Protein AF-A0A177ZQ05-F1 (afdb_monomer_lite)

Organism: NCBI:txid217031

Radius of gyration: 13.78 Å; chains: 1; bounding box: 28×33×41 Å

pLDDT: mean 74.44, std 12.57, range [30.05, 88.06]

Secondary structure (DSSP, 8-state):
-------TTHHHHHHHHHHHHTTSEEEEEEEEEETTEEEEEEEEEEEEEEEEEEEEETTTEEEEEEEESS-EEEEETTSEEEEEETTEEEEEESS-SS-EEEEEE-

Foldseek 3Di:
DDDPPPDPCQVVLLVVVQVVLVPDFKWKWKWKWDPVDDIDGPDIDGFRWPGWDWDQDPPFGIKIWTDGPVDIDIDTCNQFDWDADPSWIKTHGPVDRGIIMIIHID

Sequence (106 aa):
MGKTIEFNNFQTTFNRLTRQAKNKLLKINIEFYHHDSASEPFIHVEADIERIFMEIAEPHGKVITILTQETTFSFTERNHHTNLSNDDVVFSSKNDDETFCIISFI

Structure (mmCIF, N/CA/C/O backbone):
data_AF-A0A177ZQ05-F1
#
_entry.id   AF-A0A177ZQ05-F1
#
loop_
_atom_site.group_PDB
_atom_site.id
_atom_site.type_symbol
_atom_site.label_atom_id
_atom_site.label_alt_id
_atom_site.label_comp_id
_atom_site.label_asym_id
_atom_site.label_entity_id
_atom_site.label_seq_id
_atom_site.pdbx_PDB_ins_code
_atom_site.Cartn_x
_atom_site.Cartn_y
_atom_site.Cartn_z
_atom_site.occupancy
_atom_site.B_iso_or_equiv
_atom_site.auth_seq_id
_atom_site.auth_comp_id
_atom_site.auth_asym_id
_atom_site.auth_atom_id
_atom_site.pdbx_PDB_model_num
ATOM 1 N N . MET A 1 1 ? 8.395 4.435 -25.117 1.00 32.53 1 MET A N 1
ATOM 2 C CA . MET A 1 1 ? 7.715 5.284 -24.115 1.00 32.53 1 MET A CA 1
ATOM 3 C C . MET A 1 1 ? 6.325 4.712 -23.897 1.00 32.53 1 MET A C 1
ATOM 5 O O . MET A 1 1 ? 5.419 5.023 -24.664 1.00 32.53 1 MET A O 1
ATOM 9 N N . GLY A 1 2 ? 6.191 3.789 -22.942 1.00 32.06 2 GLY A N 1
ATOM 10 C CA . GLY A 1 2 ? 4.891 3.241 -22.554 1.00 32.06 2 GLY A CA 1
ATOM 11 C C . GLY A 1 2 ? 4.046 4.346 -21.928 1.00 32.06 2 GLY A C 1
ATOM 12 O O . GLY A 1 2 ? 4.536 5.106 -21.097 1.00 32.06 2 GLY A O 1
ATOM 13 N N . LYS A 1 3 ? 2.802 4.500 -22.389 1.00 30.05 3 LYS A N 1
ATOM 14 C CA . LYS A 1 3 ? 1.854 5.454 -21.810 1.00 30.05 3 LYS A CA 1
ATOM 15 C C . LYS A 1 3 ? 1.527 4.993 -20.392 1.00 30.05 3 LYS A C 1
ATOM 17 O O . LYS A 1 3 ? 0.850 3.982 -20.236 1.00 30.05 3 LYS A O 1
ATOM 22 N N . THR A 1 4 ? 1.965 5.734 -19.379 1.00 35.91 4 THR A N 1
ATOM 23 C CA . THR A 1 4 ? 1.431 5.586 -18.023 1.00 35.91 4 THR A CA 1
ATOM 24 C C . THR A 1 4 ? -0.065 5.882 -18.097 1.00 35.91 4 THR A C 1
ATOM 26 O O . THR A 1 4 ? -0.468 7.000 -18.420 1.00 35.91 4 THR A O 1
ATOM 29 N N . ILE A 1 5 ? -0.900 4.862 -17.901 1.00 39.81 5 ILE A N 1
ATOM 30 C CA . ILE A 1 5 ? -2.350 5.038 -17.858 1.00 39.81 5 ILE A CA 1
ATOM 31 C C . ILE A 1 5 ? -2.661 5.670 -16.500 1.00 39.81 5 ILE A C 1
ATOM 33 O O . ILE A 1 5 ? -2.729 4.979 -15.485 1.00 39.81 5 ILE A O 1
ATOM 37 N N . GLU A 1 6 ? -2.802 6.994 -16.467 1.00 42.62 6 GLU A N 1
ATOM 38 C CA . GLU A 1 6 ? -3.404 7.677 -15.324 1.00 42.62 6 GLU A CA 1
ATOM 39 C C . GLU A 1 6 ? -4.878 7.271 -15.248 1.00 42.62 6 GLU A C 1
ATOM 41 O O . GLU A 1 6 ? -5.721 7.733 -16.021 1.00 42.62 6 GLU A O 1
ATOM 46 N N . PHE A 1 7 ? -5.209 6.367 -14.327 1.00 46.53 7 PHE A N 1
ATOM 47 C CA . PHE A 1 7 ? -6.602 6.059 -14.03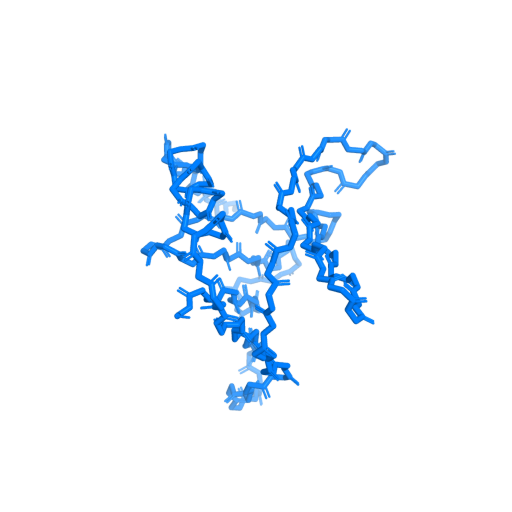9 1.00 46.53 7 PHE A CA 1
ATOM 48 C C . PHE A 1 7 ? -7.160 7.162 -13.137 1.00 46.53 7 PHE A C 1
ATOM 50 O O . PHE A 1 7 ? -6.797 7.282 -11.966 1.00 46.53 7 PHE A O 1
ATOM 57 N N . ASN A 1 8 ? -8.092 7.947 -13.684 1.00 50.78 8 ASN A N 1
ATOM 58 C CA . ASN A 1 8 ? -8.805 9.071 -13.053 1.00 50.78 8 ASN A CA 1
ATOM 59 C C . ASN A 1 8 ? -9.579 8.740 -11.752 1.00 50.78 8 ASN A C 1
ATOM 61 O O . ASN A 1 8 ? -10.326 9.573 -11.244 1.00 50.78 8 ASN A O 1
ATOM 65 N N . ASN A 1 9 ? -9.408 7.544 -11.184 1.00 57.97 9 ASN A N 1
ATOM 66 C CA . ASN A 1 9 ? -10.176 7.039 -10.050 1.00 57.97 9 ASN A CA 1
ATOM 67 C C . ASN A 1 9 ? -9.353 6.884 -8.763 1.00 57.97 9 ASN A C 1
ATOM 69 O O . ASN A 1 9 ? -9.918 6.478 -7.747 1.00 57.97 9 ASN A O 1
ATOM 73 N N . PHE A 1 10 ? -8.060 7.238 -8.769 1.00 64.88 10 PHE A N 1
ATOM 74 C CA . PHE A 1 10 ? -7.182 7.070 -7.606 1.00 64.88 10 PHE A CA 1
ATOM 75 C C . PHE A 1 10 ? -7.777 7.697 -6.331 1.00 64.88 10 PHE A C 1
ATOM 77 O O . PHE A 1 10 ? -7.953 7.029 -5.315 1.00 64.88 10 PHE A O 1
ATOM 84 N N . GLN A 1 11 ? -8.185 8.968 -6.392 1.00 67.31 11 GLN A N 1
ATOM 85 C CA . GLN A 1 11 ? -8.742 9.663 -5.228 1.00 67.31 11 GLN A CA 1
ATOM 86 C C . GLN A 1 11 ? -10.030 9.003 -4.707 1.00 67.31 11 GLN A C 1
ATOM 88 O O . GLN A 1 11 ? -10.250 8.924 -3.499 1.00 67.31 11 GLN A O 1
ATOM 93 N N . THR A 1 12 ? -10.886 8.521 -5.609 1.00 68.50 12 THR A N 1
ATOM 94 C CA . THR A 1 12 ? -12.155 7.866 -5.265 1.00 68.50 12 THR A CA 1
ATOM 95 C C . THR A 1 12 ? -11.916 6.554 -4.525 1.00 68.50 12 THR A C 1
ATOM 97 O O . THR A 1 12 ? -12.528 6.319 -3.481 1.00 68.50 12 THR A O 1
ATOM 100 N N . THR A 1 13 ? -11.000 5.728 -5.026 1.00 65.94 13 THR A N 1
ATOM 101 C CA . THR A 1 13 ? -10.652 4.443 -4.412 1.00 65.94 13 THR A CA 1
ATOM 102 C C . THR A 1 13 ? -9.915 4.646 -3.089 1.00 65.94 13 THR A C 1
ATOM 104 O O . THR A 1 13 ? -10.281 4.032 -2.090 1.00 65.94 13 THR A O 1
ATOM 107 N N . PHE A 1 14 ? -8.981 5.599 -3.018 1.00 74.75 14 PHE A N 1
ATOM 108 C CA . PHE A 1 14 ? -8.314 5.964 -1.766 1.00 74.75 14 PHE A CA 1
ATOM 109 C C . PHE A 1 14 ? -9.322 6.392 -0.687 1.00 74.75 14 PHE A C 1
ATOM 111 O O . PHE A 1 14 ? -9.296 5.894 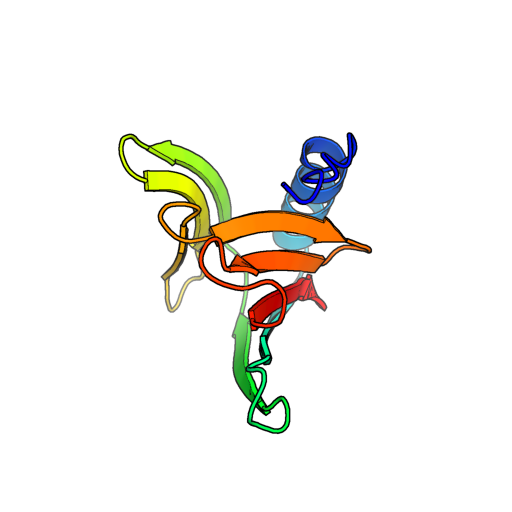0.437 1.00 74.75 14 PHE A O 1
ATOM 118 N N . ASN A 1 15 ? -10.290 7.241 -1.047 1.00 76.12 15 ASN A N 1
ATOM 119 C CA . ASN A 1 15 ? -11.352 7.660 -0.132 1.00 76.12 15 ASN A CA 1
ATOM 120 C C . ASN A 1 15 ? -12.216 6.481 0.352 1.00 76.12 15 ASN A C 1
ATOM 122 O O . ASN A 1 15 ? -12.699 6.504 1.487 1.00 76.12 15 ASN A O 1
ATOM 126 N N . ARG A 1 16 ? -12.448 5.466 -0.491 1.00 74.69 16 ARG A N 1
ATOM 127 C CA . ARG A 1 16 ? -13.181 4.248 -0.117 1.00 74.69 16 ARG A CA 1
ATOM 128 C C . ARG A 1 16 ? -12.389 3.416 0.893 1.00 74.69 16 ARG A C 1
ATOM 130 O O . ARG A 1 16 ? -12.956 3.072 1.930 1.00 74.69 16 ARG A O 1
ATOM 137 N N . LEU A 1 17 ? -11.093 3.216 0.660 1.00 73.94 17 LEU A N 1
ATOM 138 C CA . LEU A 1 17 ? -10.187 2.535 1.593 1.00 73.94 17 LEU A CA 1
ATOM 139 C C . LEU A 1 17 ? -10.166 3.222 2.965 1.00 73.94 17 LEU A C 1
ATOM 141 O O . LEU A 1 17 ? -10.383 2.583 3.994 1.00 73.94 17 LEU A O 1
ATOM 145 N N . THR A 1 18 ? -10.032 4.553 3.000 1.00 76.94 18 THR A N 1
ATOM 146 C CA . THR A 1 18 ? -10.063 5.311 4.264 1.00 76.94 18 THR A CA 1
ATOM 147 C C . THR A 1 18 ? -11.396 5.160 5.010 1.00 76.94 18 THR A C 1
ATOM 149 O O . THR A 1 18 ? -11.432 5.233 6.238 1.00 76.94 18 THR A O 1
ATOM 152 N N . ARG A 1 19 ? -12.519 4.970 4.303 1.00 77.44 19 ARG A N 1
ATOM 153 C CA . ARG A 1 19 ? -13.833 4.738 4.931 1.00 77.44 19 ARG A CA 1
ATOM 154 C C . ARG A 1 19 ? -13.971 3.325 5.497 1.00 77.44 19 ARG A C 1
ATOM 156 O O . ARG A 1 19 ? -14.605 3.174 6.539 1.00 77.44 19 ARG A O 1
ATOM 163 N N . GLN A 1 20 ? -13.412 2.319 4.827 1.00 73.06 20 GLN A N 1
ATOM 164 C CA . GLN A 1 20 ? -13.428 0.931 5.299 1.00 73.06 20 GLN A CA 1
ATOM 165 C C . GLN A 1 20 ? -12.571 0.764 6.558 1.00 73.06 20 GLN A C 1
ATOM 167 O O . GLN A 1 20 ? -13.059 0.209 7.541 1.00 73.06 20 GLN A O 1
ATOM 172 N N . ALA A 1 21 ? -11.373 1.356 6.568 1.00 71.00 21 ALA A N 1
ATOM 173 C CA . ALA A 1 21 ? -10.446 1.323 7.701 1.00 71.00 21 ALA A CA 1
ATOM 174 C C . ALA A 1 21 ? -11.059 1.820 9.019 1.00 71.00 21 ALA A C 1
ATOM 176 O O . ALA A 1 21 ? -10.771 1.291 10.081 1.00 71.00 21 ALA A O 1
ATOM 177 N N . LYS A 1 22 ? -11.965 2.802 8.964 1.00 68.31 22 LYS A N 1
ATOM 178 C CA . LYS A 1 22 ? -12.569 3.392 10.170 1.00 68.31 22 LYS A CA 1
ATOM 179 C C . LYS A 1 22 ? -13.513 2.470 10.942 1.00 68.31 22 LYS A C 1
ATOM 181 O O . LYS A 1 22 ? -13.916 2.841 12.039 1.00 68.31 22 LYS A O 1
ATOM 186 N N . ASN A 1 23 ? -13.944 1.350 10.362 1.00 63.25 23 ASN A N 1
ATOM 187 C CA . ASN A 1 23 ? -15.086 0.600 10.889 1.00 63.25 23 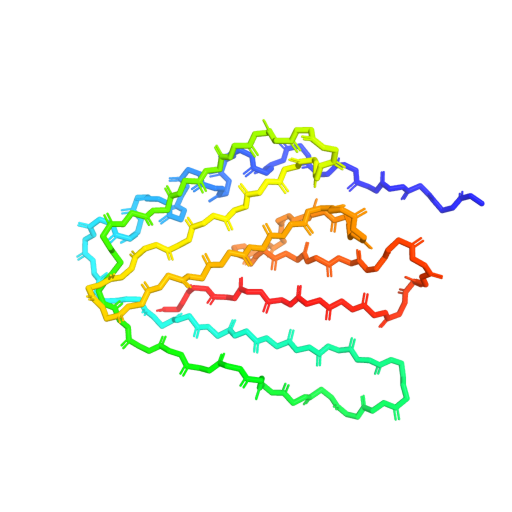ASN A CA 1
ATOM 188 C C . ASN A 1 23 ? -14.819 -0.891 11.124 1.00 63.25 23 ASN A C 1
ATOM 190 O O . ASN A 1 23 ? -15.732 -1.563 11.607 1.00 63.25 23 ASN A O 1
ATOM 194 N N . LYS A 1 24 ? -13.649 -1.428 10.745 1.00 66.50 24 LYS A N 1
ATOM 195 C CA . LYS A 1 24 ? -13.354 -2.868 10.806 1.00 66.50 24 LYS A CA 1
ATOM 196 C C . LYS A 1 24 ? -11.852 -3.154 10.889 1.00 66.50 24 LYS A C 1
ATOM 198 O O . LYS A 1 24 ? -11.058 -2.398 10.336 1.00 66.50 24 LYS A O 1
ATOM 203 N N . LEU A 1 25 ? -11.530 -4.305 11.476 1.00 67.69 25 LEU A N 1
ATOM 204 C CA . LEU A 1 25 ? -10.285 -5.034 11.244 1.00 67.69 25 LEU A CA 1
ATOM 205 C C . LEU A 1 25 ? -10.115 -5.237 9.730 1.00 67.69 25 LEU A C 1
ATOM 207 O O . LEU A 1 25 ? -11.046 -5.723 9.079 1.00 67.69 25 LEU A O 1
ATOM 211 N N . LEU A 1 26 ? -8.970 -4.842 9.176 1.00 72.19 26 LEU A N 1
ATOM 212 C CA . LEU A 1 26 ? -8.652 -5.047 7.763 1.00 72.19 26 LEU A CA 1
ATOM 213 C C . LEU A 1 26 ? -7.476 -6.005 7.639 1.00 72.19 26 LEU A C 1
ATOM 215 O O . LEU A 1 26 ? -6.480 -5.899 8.359 1.00 72.19 26 LEU A O 1
ATOM 219 N N . LYS A 1 27 ? -7.580 -6.918 6.679 1.00 75.75 27 LYS A N 1
ATOM 220 C CA . LYS A 1 27 ? -6.456 -7.741 6.252 1.00 75.75 27 LYS A CA 1
ATOM 221 C C . LYS A 1 27 ? -5.733 -7.010 5.139 1.00 75.75 27 LYS A C 1
ATOM 223 O O . LYS A 1 27 ? -6.290 -6.784 4.070 1.00 75.75 27 LYS A O 1
ATOM 228 N N . ILE A 1 28 ? -4.492 -6.635 5.401 1.00 77.25 28 ILE A N 1
ATOM 229 C CA . ILE A 1 28 ? -3.583 -6.089 4.406 1.00 77.25 28 ILE A CA 1
ATOM 230 C C . ILE A 1 28 ? -2.790 -7.255 3.832 1.00 77.25 28 ILE A C 1
ATOM 232 O O . ILE A 1 28 ? -2.043 -7.924 4.550 1.00 77.25 28 ILE A O 1
ATOM 236 N N . ASN A 1 29 ? -2.937 -7.488 2.535 1.00 80.31 29 ASN A N 1
ATOM 237 C CA . ASN A 1 29 ? -2.112 -8.437 1.806 1.00 80.31 29 ASN A CA 1
ATOM 238 C C . ASN A 1 29 ? -1.201 -7.673 0.848 1.00 80.31 29 ASN A C 1
ATOM 240 O O . ASN A 1 29 ? -1.693 -6.890 0.038 1.00 80.31 29 ASN A O 1
ATOM 244 N N . ILE A 1 30 ? 0.110 -7.875 0.963 1.00 77.56 30 ILE A N 1
ATOM 245 C CA . ILE A 1 30 ? 1.117 -7.228 0.122 1.00 77.56 30 ILE A CA 1
ATOM 246 C C . ILE A 1 30 ? 1.853 -8.307 -0.661 1.00 77.56 30 ILE A C 1
ATOM 248 O O . ILE A 1 30 ? 2.572 -9.138 -0.096 1.00 77.56 30 ILE A O 1
ATOM 252 N N . GLU A 1 31 ? 1.702 -8.256 -1.974 1.00 80.69 31 GLU A N 1
ATOM 253 C CA . GLU A 1 31 ? 2.274 -9.218 -2.906 1.00 80.69 31 GLU A CA 1
ATOM 254 C C . GLU A 1 31 ? 3.296 -8.530 -3.803 1.00 80.69 31 GLU A C 1
ATOM 256 O O . GLU A 1 31 ? 3.038 -7.443 -4.325 1.00 80.69 31 GLU A O 1
ATOM 261 N N . PHE A 1 32 ? 4.455 -9.165 -3.985 1.00 74.31 32 PHE A N 1
ATOM 262 C CA . PHE A 1 32 ? 5.473 -8.713 -4.927 1.00 74.31 32 PHE A CA 1
ATOM 263 C C . PHE A 1 32 ? 5.543 -9.678 -6.099 1.00 74.31 32 PHE A C 1
ATOM 265 O O . PHE A 1 32 ? 5.661 -10.893 -5.937 1.00 74.31 32 PHE A O 1
ATOM 272 N N . TYR A 1 33 ? 5.492 -9.100 -7.287 1.00 76.00 33 TYR A N 1
ATOM 273 C CA . TYR A 1 33 ? 5.636 -9.792 -8.548 1.00 76.00 33 TYR A CA 1
ATOM 274 C C . TYR A 1 33 ? 6.959 -9.339 -9.151 1.00 76.00 33 TYR A C 1
ATOM 276 O O . TYR A 1 33 ? 7.188 -8.142 -9.331 1.00 76.00 33 TYR A O 1
ATOM 284 N N . HIS A 1 34 ? 7.833 -10.302 -9.422 1.00 74.44 34 HIS A N 1
ATOM 285 C CA . HIS A 1 34 ? 9.104 -10.096 -10.103 1.00 74.44 34 HIS A CA 1
ATOM 286 C C . HIS A 1 34 ? 9.095 -10.921 -11.384 1.00 74.44 34 HIS A C 1
ATOM 288 O O . HIS A 1 34 ? 8.619 -12.053 -11.366 1.00 74.44 34 HIS A O 1
ATOM 294 N N . HIS A 1 35 ? 9.660 -10.381 -12.465 1.00 67.44 35 HIS A N 1
ATOM 295 C CA . HIS A 1 35 ? 9.708 -11.041 -13.775 1.00 67.44 35 HIS A CA 1
ATOM 296 C C . HIS A 1 35 ? 10.175 -12.509 -13.697 1.00 67.44 35 HIS A C 1
ATOM 298 O O . HIS A 1 35 ? 9.573 -13.391 -14.312 1.00 67.44 35 HIS A O 1
ATOM 304 N N . ASP A 1 36 ? 11.227 -12.774 -12.918 1.00 71.31 36 ASP A N 1
ATOM 305 C CA . ASP A 1 36 ? 11.921 -14.066 -12.911 1.00 71.31 36 ASP A CA 1
ATOM 306 C C . ASP A 1 36 ? 11.448 -15.035 -11.812 1.00 71.31 36 ASP A C 1
ATOM 308 O O . ASP A 1 36 ? 12.040 -16.101 -11.633 1.00 71.31 36 ASP A O 1
ATOM 312 N N . SER A 1 37 ? 10.408 -14.687 -11.045 1.00 64.75 37 SER A N 1
ATOM 313 C CA . SER A 1 37 ? 9.958 -15.488 -9.902 1.00 64.75 37 SER A CA 1
ATOM 314 C C . SER A 1 37 ? 8.445 -15.635 -9.861 1.00 64.75 37 SER A C 1
ATOM 316 O O . SER A 1 37 ? 7.700 -14.720 -10.205 1.00 64.75 37 SER A O 1
ATOM 318 N N . ALA A 1 38 ? 7.982 -16.782 -9.359 1.00 63.22 38 ALA A N 1
ATOM 319 C CA . ALA A 1 38 ? 6.600 -16.900 -8.923 1.00 63.22 38 ALA A CA 1
ATOM 320 C C . ALA A 1 38 ? 6.308 -15.818 -7.871 1.00 63.22 38 ALA A C 1
ATOM 322 O O . ALA A 1 38 ? 7.162 -15.493 -7.042 1.00 63.22 38 ALA A O 1
ATOM 323 N N . SER A 1 39 ? 5.106 -15.256 -7.940 1.00 60.72 39 SER A N 1
ATOM 324 C CA . SER A 1 39 ? 4.607 -14.289 -6.974 1.00 60.72 39 SER A CA 1
ATOM 325 C C . SER A 1 39 ? 4.414 -14.954 -5.622 1.00 60.72 39 SER A C 1
ATOM 327 O O . SER A 1 39 ? 3.655 -15.920 -5.511 1.00 60.72 39 SER A O 1
ATOM 329 N N . GLU A 1 40 ? 5.067 -14.421 -4.598 1.00 56.78 40 GLU A N 1
ATOM 330 C CA . GLU A 1 40 ? 4.885 -14.862 -3.222 1.00 56.78 40 GLU A CA 1
ATOM 331 C C . GLU A 1 40 ? 4.339 -13.686 -2.398 1.00 56.78 40 GLU A C 1
ATOM 333 O O . GLU A 1 40 ? 4.878 -12.574 -2.482 1.00 56.78 40 GLU A O 1
ATOM 338 N N . PRO A 1 41 ? 3.256 -13.880 -1.619 1.00 61.81 41 PRO A N 1
ATOM 339 C CA . PRO A 1 41 ? 2.817 -12.871 -0.669 1.00 61.81 41 PRO A CA 1
ATOM 340 C C . PRO A 1 41 ? 3.957 -12.620 0.316 1.00 61.81 41 PRO A C 1
ATOM 342 O O . PRO A 1 41 ? 4.400 -13.522 1.025 1.00 61.81 41 PRO A O 1
ATOM 345 N N . PHE A 1 42 ? 4.459 -11.389 0.330 1.00 70.94 42 PHE A N 1
ATOM 346 C CA . PHE A 1 42 ? 5.624 -11.032 1.132 1.00 70.94 42 PHE A CA 1
ATOM 347 C C . PHE A 1 42 ? 5.208 -10.664 2.553 1.00 70.94 42 PHE A C 1
ATOM 349 O O . PHE A 1 42 ? 5.854 -11.061 3.520 1.00 70.94 42 PHE A O 1
ATOM 356 N N . ILE A 1 43 ? 4.110 -9.914 2.692 1.00 76.88 43 ILE A N 1
ATOM 357 C CA . ILE A 1 43 ? 3.590 -9.469 3.986 1.00 76.88 43 ILE A CA 1
ATOM 358 C C . ILE A 1 43 ? 2.074 -9.669 4.005 1.00 76.88 43 ILE A C 1
ATOM 360 O O . ILE A 1 43 ? 1.355 -9.088 3.196 1.00 76.88 43 ILE A O 1
ATOM 364 N N . HIS A 1 44 ? 1.595 -10.447 4.976 1.00 78.88 44 HIS A N 1
ATOM 365 C CA . HIS A 1 44 ? 0.179 -10.564 5.314 1.00 78.88 44 HIS A CA 1
ATOM 366 C C . HIS A 1 44 ? -0.030 -10.086 6.749 1.00 78.88 44 HIS A C 1
ATOM 368 O O . HIS A 1 44 ? 0.578 -10.623 7.676 1.00 78.88 44 HIS A O 1
ATOM 374 N N . VAL A 1 45 ? -0.859 -9.061 6.932 1.00 78.31 45 VAL A N 1
ATOM 375 C CA . VAL A 1 45 ? -1.083 -8.414 8.229 1.00 78.31 45 VAL A CA 1
ATOM 376 C C . VAL A 1 45 ? -2.576 -8.273 8.458 1.00 78.31 45 VAL A C 1
ATOM 378 O O . VAL A 1 45 ? -3.283 -7.684 7.650 1.00 78.31 45 VAL A O 1
ATOM 381 N N . GLU A 1 46 ? -3.050 -8.787 9.583 1.00 82.81 46 GLU A N 1
ATOM 382 C CA . GLU A 1 46 ? -4.407 -8.569 10.070 1.00 82.81 46 GLU A CA 1
ATOM 383 C C . GLU A 1 46 ? -4.314 -7.606 11.250 1.00 82.81 46 GLU A C 1
ATOM 385 O O . GLU A 1 46 ? -3.751 -7.956 12.286 1.00 82.81 46 GLU A O 1
ATOM 390 N N . ALA A 1 47 ? -4.782 -6.373 11.059 1.00 78.00 47 ALA A N 1
ATOM 391 C CA . ALA A 1 47 ? -4.634 -5.319 12.056 1.00 78.00 47 ALA A CA 1
ATOM 392 C C . ALA A 1 47 ? -5.798 -4.326 12.019 1.00 78.00 47 ALA A C 1
ATOM 394 O O . ALA A 1 47 ? -6.442 -4.108 10.986 1.00 78.00 47 ALA A O 1
ATOM 395 N N . ASP A 1 48 ? -6.036 -3.686 13.162 1.00 81.81 48 ASP A N 1
ATOM 396 C CA . ASP A 1 48 ? -6.928 -2.538 13.242 1.00 81.81 48 ASP A CA 1
ATOM 397 C C . ASP A 1 48 ? -6.206 -1.306 12.685 1.00 81.81 48 ASP A C 1
ATOM 399 O O . ASP A 1 48 ? -5.186 -0.848 13.206 1.00 81.81 48 ASP A O 1
ATOM 403 N N . ILE A 1 49 ? -6.739 -0.768 11.589 1.00 82.12 49 ILE A N 1
ATOM 404 C CA . ILE A 1 49 ? -6.150 0.387 10.915 1.00 82.12 49 ILE A CA 1
ATOM 405 C C . ILE A 1 49 ? -6.592 1.661 11.623 1.00 82.12 49 ILE A C 1
ATOM 407 O O . ILE A 1 49 ? -7.750 2.069 11.537 1.00 82.12 49 ILE A O 1
ATOM 411 N N . GLU A 1 50 ? -5.652 2.349 12.262 1.00 84.19 50 GLU A N 1
ATOM 412 C CA . GLU A 1 50 ? -5.925 3.643 12.884 1.00 84.19 50 GLU A CA 1
ATOM 413 C C . GLU A 1 50 ? -6.147 4.721 11.825 1.00 84.19 50 GLU A C 1
ATOM 415 O O . GLU A 1 50 ? -7.081 5.532 11.893 1.00 84.19 50 GLU A O 1
ATOM 420 N N . ARG A 1 51 ? -5.253 4.760 10.831 1.00 83.19 51 ARG A N 1
ATOM 421 C CA . ARG A 1 51 ? -5.281 5.783 9.791 1.00 83.19 51 ARG A CA 1
ATOM 422 C C . ARG A 1 51 ? -4.555 5.331 8.532 1.00 83.19 51 ARG A C 1
ATOM 424 O O . ARG A 1 51 ? -3.470 4.769 8.587 1.00 83.19 51 ARG A O 1
ATOM 431 N N . ILE A 1 52 ? -5.133 5.695 7.392 1.00 82.94 52 ILE A N 1
ATOM 432 C CA . ILE A 1 52 ? -4.459 5.693 6.094 1.00 82.94 52 ILE A CA 1
ATOM 433 C C . ILE A 1 52 ? -4.373 7.146 5.645 1.00 82.94 52 ILE A C 1
ATOM 435 O O . ILE A 1 52 ? -5.386 7.853 5.654 1.00 82.94 52 ILE A O 1
ATOM 439 N N . PHE A 1 53 ? -3.187 7.610 5.274 1.00 85.31 53 PHE A N 1
ATOM 440 C CA . PHE A 1 53 ? -3.008 8.939 4.702 1.00 85.31 53 PHE A CA 1
ATOM 441 C C . PHE A 1 53 ? -2.005 8.907 3.554 1.00 85.31 53 PHE A C 1
ATOM 443 O O . PHE A 1 53 ? -1.147 8.031 3.471 1.00 85.31 53 PHE A O 1
ATOM 450 N N . MET A 1 54 ? -2.169 9.863 2.648 1.00 84.44 54 MET A N 1
ATOM 451 C CA . MET A 1 54 ? -1.298 10.056 1.503 1.00 84.44 54 MET A CA 1
ATOM 452 C C . MET A 1 54 ? -0.780 11.486 1.526 1.00 84.44 54 MET A C 1
ATOM 454 O O . MET A 1 54 ? -1.550 12.423 1.743 1.00 84.44 54 MET A O 1
ATOM 458 N N . GLU A 1 55 ? 0.504 11.647 1.250 1.00 88.06 55 GLU A N 1
ATOM 459 C CA . GLU A 1 55 ? 1.152 12.943 1.096 1.00 88.06 55 GLU A CA 1
ATOM 460 C C . GLU A 1 55 ? 2.049 12.967 -0.143 1.00 88.06 55 GLU A C 1
ATOM 462 O O . GLU A 1 55 ? 2.380 11.924 -0.705 1.00 88.06 55 GLU A O 1
ATOM 467 N N . ILE A 1 56 ? 2.418 14.169 -0.585 1.00 85.50 56 ILE A N 1
ATOM 468 C CA . ILE A 1 56 ? 3.440 14.370 -1.614 1.00 85.50 56 ILE A CA 1
ATOM 469 C C . ILE A 1 56 ? 4.685 14.873 -0.891 1.00 85.50 56 ILE A C 1
ATOM 471 O O . ILE A 1 56 ? 4.666 15.966 -0.324 1.00 85.50 56 ILE A O 1
ATOM 475 N N . ALA A 1 57 ? 5.750 14.077 -0.905 1.00 87.19 57 ALA A N 1
ATOM 476 C CA . ALA A 1 57 ? 7.019 14.405 -0.273 1.00 87.19 57 ALA A CA 1
ATOM 477 C C . ALA A 1 57 ? 8.110 14.454 -1.342 1.00 87.19 57 ALA A C 1
ATOM 479 O O . ALA A 1 57 ? 8.415 13.441 -1.959 1.00 87.19 57 ALA A O 1
ATOM 480 N N . GLU A 1 58 ? 8.723 15.610 -1.577 1.00 86.06 58 GLU A N 1
ATOM 481 C CA . GLU A 1 58 ? 9.874 15.717 -2.484 1.00 86.06 58 GLU A CA 1
ATOM 482 C C . GLU A 1 58 ? 11.148 15.180 -1.803 1.00 86.06 58 GLU A C 1
ATOM 484 O O . GLU A 1 58 ? 11.364 15.482 -0.627 1.00 86.06 58 GLU A O 1
ATOM 489 N N . PRO A 1 59 ? 12.019 14.400 -2.483 1.00 86.62 59 PRO A N 1
ATOM 490 C CA . PRO A 1 59 ? 11.988 13.974 -3.895 1.00 86.62 59 PRO A CA 1
ATOM 491 C C . PRO A 1 59 ? 11.285 12.616 -4.138 1.00 86.62 59 PRO A C 1
ATOM 493 O O . PRO A 1 59 ? 11.566 11.913 -5.108 1.00 86.62 59 PRO A O 1
ATOM 496 N N . HIS A 1 60 ? 10.442 12.174 -3.208 1.00 80.75 60 HIS A N 1
ATOM 497 C CA . HIS A 1 60 ? 9.859 10.831 -3.139 1.00 80.75 60 HIS A CA 1
ATOM 498 C C . HIS A 1 60 ? 8.516 10.670 -3.878 1.00 80.75 60 HIS A C 1
ATOM 500 O O . HIS A 1 60 ? 8.059 9.539 -4.045 1.00 80.75 60 HIS A O 1
ATOM 506 N N . GLY A 1 61 ? 7.893 11.757 -4.340 1.00 84.88 61 GLY A N 1
ATOM 507 C CA . GLY A 1 61 ? 6.577 11.726 -4.986 1.00 84.88 61 GLY A CA 1
ATOM 508 C C . GLY A 1 61 ? 5.452 11.443 -3.986 1.00 84.88 61 GLY A C 1
ATOM 509 O O . GLY A 1 61 ? 5.522 11.892 -2.839 1.00 84.88 61 GLY A O 1
ATOM 510 N N . LYS A 1 62 ? 4.404 10.712 -4.397 1.00 82.12 62 LYS A N 1
ATOM 511 C CA . LYS A 1 62 ? 3.361 10.286 -3.453 1.00 82.12 62 LYS A CA 1
ATOM 512 C C . LYS A 1 62 ? 3.904 9.236 -2.488 1.00 82.12 62 LYS A C 1
ATOM 514 O O . LYS A 1 62 ? 4.603 8.298 -2.881 1.00 82.12 62 LYS A O 1
ATOM 519 N N . VAL A 1 63 ? 3.524 9.385 -1.230 1.00 84.62 63 VAL A N 1
ATOM 520 C CA . VAL A 1 63 ? 3.786 8.435 -0.155 1.00 84.62 63 VAL A CA 1
ATOM 521 C C . VAL A 1 63 ? 2.448 8.034 0.444 1.00 84.62 63 VAL A C 1
ATOM 523 O O . VAL A 1 63 ? 1.658 8.899 0.820 1.00 84.62 63 VAL A O 1
ATOM 526 N N . ILE A 1 64 ? 2.182 6.731 0.508 1.00 83.44 64 ILE A N 1
ATOM 527 C CA . ILE A 1 64 ? 1.012 6.165 1.184 1.00 83.44 64 ILE A CA 1
ATOM 528 C C . ILE A 1 64 ? 1.493 5.535 2.480 1.00 83.44 64 ILE A C 1
ATOM 530 O O . ILE A 1 64 ? 2.362 4.663 2.458 1.00 83.44 64 ILE A O 1
ATOM 534 N N . THR A 1 65 ? 0.896 5.954 3.591 1.00 86.88 65 THR A N 1
ATOM 535 C CA . THR A 1 65 ? 1.220 5.447 4.921 1.00 86.88 65 THR A CA 1
ATOM 536 C C . THR A 1 65 ? -0.019 4.843 5.568 1.00 86.88 65 THR A C 1
ATOM 538 O O . THR A 1 65 ? -1.092 5.455 5.593 1.00 86.88 65 THR A O 1
ATOM 541 N N . ILE A 1 66 ? 0.144 3.631 6.093 1.00 84.62 66 ILE A N 1
ATOM 542 C CA . ILE A 1 66 ? -0.863 2.875 6.831 1.00 84.62 66 ILE A CA 1
ATOM 543 C C . ILE A 1 66 ? -0.361 2.735 8.264 1.00 84.62 66 ILE A C 1
ATOM 545 O O . ILE A 1 66 ? 0.684 2.130 8.506 1.00 84.62 66 ILE A O 1
ATOM 549 N N . LEU A 1 67 ? -1.109 3.306 9.201 1.00 87.12 67 LEU A N 1
ATOM 550 C CA . LEU A 1 67 ? -0.835 3.235 10.627 1.00 87.12 67 LEU A CA 1
ATOM 551 C C . LEU A 1 67 ? -1.768 2.215 11.282 1.00 87.12 67 LEU A C 1
ATOM 553 O O . LEU A 1 67 ? -2.989 2.284 11.116 1.00 87.12 67 LEU A O 1
ATOM 557 N N . THR A 1 68 ? -1.169 1.303 12.035 1.00 85.81 68 THR A N 1
ATOM 558 C CA . THR A 1 68 ? -1.828 0.328 12.917 1.00 85.81 68 THR A CA 1
ATOM 559 C C . THR A 1 68 ? -1.343 0.560 14.348 1.00 85.81 68 THR A C 1
ATOM 561 O O . THR A 1 68 ? -0.389 1.316 14.550 1.00 85.81 68 THR A O 1
ATOM 564 N N . GLN A 1 69 ? -1.956 -0.095 15.336 1.00 83.38 69 GLN A N 1
ATOM 565 C CA . GLN A 1 69 ? -1.491 -0.005 16.727 1.00 83.38 69 GLN A CA 1
ATOM 566 C C . GLN A 1 69 ? -0.094 -0.619 16.906 1.00 83.38 69 GLN A C 1
ATOM 568 O O . GLN A 1 69 ? 0.686 -0.191 17.756 1.00 83.38 69 GLN A O 1
ATOM 573 N N . GLU A 1 70 ? 0.230 -1.629 16.101 1.00 84.31 70 GLU A N 1
ATOM 574 C CA . GLU A 1 70 ? 1.435 -2.439 16.237 1.00 84.31 70 GLU A CA 1
ATOM 575 C 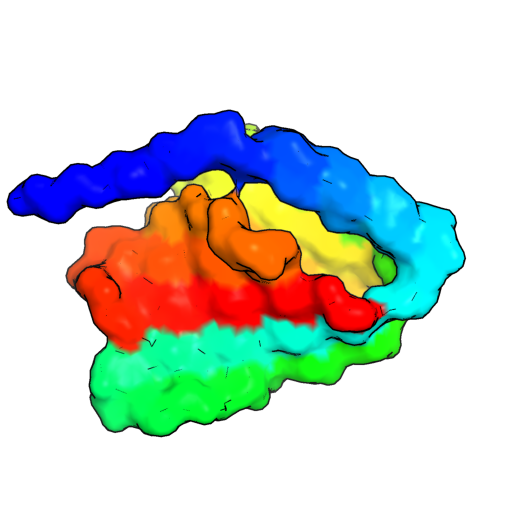C . GLU A 1 70 ? 2.590 -1.927 15.373 1.00 84.31 70 GLU A C 1
ATOM 577 O O . GLU A 1 70 ? 3.758 -2.111 15.719 1.00 84.31 70 GLU A O 1
ATOM 582 N N . THR A 1 71 ? 2.288 -1.325 14.220 1.00 85.38 71 THR A N 1
ATOM 583 C CA . THR A 1 71 ? 3.300 -0.970 13.219 1.00 85.38 71 THR A CA 1
ATOM 584 C C . THR A 1 71 ? 2.840 0.105 12.226 1.00 85.38 71 THR A C 1
ATOM 586 O O . THR A 1 71 ? 1.679 0.517 12.171 1.00 85.38 71 THR A O 1
ATOM 589 N N . THR A 1 72 ? 3.782 0.579 11.414 1.00 87.56 72 THR A N 1
ATOM 590 C CA . THR A 1 72 ? 3.553 1.519 10.316 1.00 87.56 72 THR A CA 1
ATOM 591 C C . THR A 1 72 ? 4.096 0.937 9.017 1.00 87.56 72 THR A C 1
ATOM 593 O O . THR A 1 72 ? 5.265 0.559 8.942 1.00 87.56 72 THR A O 1
ATOM 596 N N . PHE A 1 73 ? 3.270 0.933 7.973 1.00 85.12 73 PHE A N 1
ATOM 597 C CA . PHE A 1 73 ? 3.678 0.589 6.612 1.00 85.12 73 PHE A CA 1
ATOM 598 C C . PHE A 1 73 ? 3.727 1.854 5.765 1.00 85.12 73 PHE A C 1
ATOM 600 O O . PHE A 1 73 ? 2.799 2.661 5.816 1.00 85.12 73 PHE A O 1
ATOM 607 N N . SER A 1 74 ? 4.788 2.031 4.980 1.00 86.00 74 SER A N 1
ATOM 608 C CA . SER A 1 74 ? 4.927 3.186 4.093 1.00 86.00 74 SER A CA 1
ATOM 609 C C . SER A 1 74 ? 5.452 2.769 2.726 1.00 86.00 74 SER A C 1
ATOM 611 O O . SER A 1 74 ? 6.422 2.018 2.623 1.00 86.00 74 SER A O 1
ATOM 613 N N . PHE A 1 75 ? 4.805 3.276 1.679 1.00 82.75 75 PHE A N 1
ATOM 614 C CA . PHE A 1 75 ? 5.098 2.967 0.283 1.00 82.75 75 PHE A CA 1
ATOM 615 C C . PHE A 1 75 ? 5.275 4.262 -0.505 1.00 82.75 75 PHE A C 1
ATOM 617 O O . PHE A 1 75 ? 4.506 5.207 -0.330 1.00 82.75 75 PHE A O 1
ATOM 624 N N . THR A 1 76 ? 6.287 4.313 -1.373 1.00 84.00 76 THR A N 1
ATOM 625 C CA . THR A 1 76 ? 6.710 5.540 -2.066 1.00 84.00 76 THR A CA 1
ATOM 626 C C . THR A 1 76 ? 6.804 5.370 -3.580 1.00 84.00 76 THR A C 1
ATOM 628 O O . THR A 1 76 ? 7.328 4.376 -4.092 1.00 84.00 76 THR A O 1
ATOM 631 N N . GLU A 1 77 ? 6.391 6.418 -4.294 1.00 83.69 77 GLU A N 1
ATOM 632 C CA . GLU A 1 77 ? 6.554 6.575 -5.742 1.00 83.69 77 GLU A CA 1
ATOM 633 C C . GLU A 1 77 ? 7.981 6.856 -6.208 1.00 83.69 77 GLU A C 1
ATOM 635 O O . GLU A 1 77 ? 8.203 6.985 -7.413 1.00 83.69 77 GLU A O 1
ATOM 640 N N . ARG A 1 78 ? 8.976 6.956 -5.321 1.00 83.88 78 ARG A N 1
ATOM 641 C CA . ARG A 1 78 ? 10.339 7.342 -5.721 1.00 83.88 78 ARG A CA 1
ATOM 642 C C . ARG A 1 78 ? 10.836 6.533 -6.926 1.00 83.88 78 ARG A C 1
ATOM 644 O O . ARG A 1 78 ? 11.268 7.113 -7.917 1.00 83.88 78 ARG A O 1
ATOM 651 N N . ASN A 1 79 ? 10.670 5.212 -6.858 1.00 79.62 79 ASN A N 1
ATOM 652 C CA . ASN A 1 79 ? 11.094 4.265 -7.894 1.00 79.62 79 ASN A CA 1
ATOM 653 C C . ASN A 1 79 ? 9.922 3.542 -8.580 1.00 79.62 79 ASN A C 1
ATOM 655 O O . ASN A 1 79 ? 10.152 2.654 -9.395 1.00 79.62 79 ASN A O 1
ATOM 659 N N . HIS A 1 80 ? 8.681 3.920 -8.263 1.00 81.69 80 HIS A N 1
ATOM 660 C CA . HIS A 1 80 ? 7.481 3.228 -8.727 1.00 81.69 80 HIS A CA 1
ATOM 661 C C . HIS A 1 80 ? 6.440 4.218 -9.254 1.00 81.69 80 HIS A C 1
ATOM 663 O O . HIS A 1 80 ? 6.375 5.367 -8.818 1.00 81.69 80 HIS A O 1
ATOM 669 N N . HIS A 1 81 ? 5.612 3.784 -10.192 1.00 79.25 81 HIS A N 1
ATOM 670 C CA . HIS A 1 81 ? 4.348 4.438 -10.503 1.00 79.25 81 HIS A CA 1
ATOM 671 C C . HIS A 1 81 ? 3.276 3.881 -9.562 1.00 79.25 81 HIS A C 1
ATOM 673 O O . HIS A 1 81 ? 3.143 2.662 -9.477 1.00 79.25 81 HIS A O 1
ATOM 679 N N . THR A 1 82 ? 2.504 4.732 -8.877 1.00 73.19 82 THR A N 1
ATOM 680 C CA . THR A 1 82 ? 1.341 4.248 -8.115 1.00 73.19 82 THR A CA 1
ATOM 681 C C . THR A 1 82 ? 0.091 4.311 -8.963 1.00 73.19 82 THR A C 1
ATOM 683 O O . THR A 1 82 ? -0.215 5.322 -9.600 1.00 73.19 82 THR A O 1
ATOM 686 N N . ASN A 1 83 ? -0.679 3.240 -8.893 1.00 72.38 83 ASN A N 1
ATOM 687 C CA . ASN A 1 83 ? -2.001 3.117 -9.454 1.00 72.38 83 ASN A CA 1
ATOM 688 C C . ASN A 1 83 ? -2.964 2.551 -8.407 1.00 72.38 83 ASN A C 1
ATOM 690 O O . ASN A 1 83 ? -2.548 1.982 -7.401 1.00 72.38 83 ASN A O 1
ATOM 694 N N . LEU A 1 84 ? -4.261 2.707 -8.647 1.00 68.56 84 LEU A N 1
ATOM 695 C CA . LEU A 1 84 ? -5.305 2.032 -7.878 1.00 68.56 84 LEU A CA 1
ATOM 696 C C . LEU A 1 84 ? -6.151 1.219 -8.863 1.00 68.56 84 LEU A C 1
ATOM 698 O O . LEU A 1 84 ? -6.767 1.792 -9.764 1.00 68.56 84 LEU A O 1
ATOM 702 N N . SER A 1 85 ? -6.178 -0.102 -8.699 1.00 65.88 85 SER A N 1
ATOM 703 C CA . SER A 1 85 ? -6.866 -1.055 -9.576 1.00 65.88 85 SER A CA 1
ATOM 704 C C . SER A 1 85 ? -7.788 -1.934 -8.740 1.00 65.88 85 SER A C 1
ATOM 706 O O . SER A 1 85 ? -7.313 -2.608 -7.844 1.00 65.88 85 SER A O 1
ATOM 708 N N . ASN A 1 86 ? -9.096 -1.937 -9.019 1.00 67.31 86 ASN A N 1
ATOM 709 C CA . ASN A 1 86 ? -10.070 -2.831 -8.367 1.00 67.31 86 ASN A CA 1
ATOM 710 C C . ASN A 1 86 ? -9.993 -2.899 -6.824 1.00 67.31 86 ASN A C 1
ATOM 712 O O . ASN A 1 86 ? -10.113 -3.980 -6.272 1.00 67.31 86 ASN A O 1
ATOM 716 N N . ASP A 1 87 ? -9.850 -1.752 -6.148 1.00 71.94 87 ASP A N 1
ATOM 717 C CA . ASP A 1 87 ? -9.638 -1.633 -4.685 1.00 71.94 87 ASP A CA 1
ATOM 718 C C . ASP A 1 87 ? -8.230 -1.903 -4.158 1.00 71.94 87 ASP A C 1
ATOM 720 O O . ASP A 1 87 ? -7.948 -1.580 -3.005 1.00 71.94 87 ASP A O 1
ATOM 724 N N . ASP A 1 88 ? -7.320 -2.329 -5.021 1.00 76.88 88 ASP A N 1
ATOM 725 C CA . ASP A 1 88 ? -5.929 -2.543 -4.661 1.00 76.88 88 ASP A CA 1
ATOM 726 C C . ASP A 1 88 ? -5.062 -1.342 -5.023 1.00 76.88 88 ASP A C 1
ATOM 728 O O . ASP A 1 88 ? -5.274 -0.672 -6.043 1.00 76.88 88 ASP A O 1
ATOM 732 N N . VAL A 1 89 ? -4.036 -1.095 -4.211 1.00 77.88 89 VAL A N 1
ATOM 733 C CA . VAL A 1 89 ? -2.943 -0.179 -4.554 1.00 77.88 89 VAL A CA 1
ATOM 734 C C . VAL A 1 89 ? -1.884 -0.962 -5.302 1.00 77.88 89 VAL A C 1
ATOM 736 O O . VAL A 1 89 ? -1.372 -1.951 -4.797 1.00 77.88 89 VAL A O 1
ATOM 739 N N . VAL A 1 90 ? -1.531 -0.496 -6.494 1.00 80.69 90 VAL A N 1
ATOM 740 C CA . VAL A 1 90 ? -0.513 -1.120 -7.335 1.00 80.69 90 VAL A CA 1
ATOM 741 C C . VAL A 1 90 ? 0.661 -0.167 -7.480 1.00 80.69 90 VAL A C 1
ATOM 743 O O . VAL A 1 90 ? 0.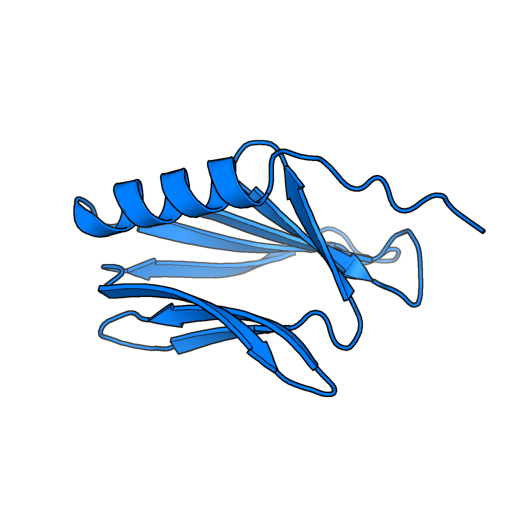497 0.953 -7.954 1.00 80.69 90 VAL A O 1
ATOM 746 N N . PHE A 1 91 ? 1.852 -0.612 -7.110 1.00 80.75 91 PHE A N 1
ATOM 747 C CA . PHE A 1 91 ? 3.106 0.083 -7.372 1.00 80.75 91 PHE A CA 1
ATOM 748 C C . PHE A 1 91 ? 3.862 -0.666 -8.465 1.00 80.75 91 PHE A C 1
ATOM 750 O O . PHE A 1 91 ? 4.432 -1.716 -8.190 1.00 80.75 91 PHE A O 1
ATOM 757 N N . SER A 1 92 ? 3.884 -0.150 -9.692 1.00 83.56 92 SER A N 1
ATOM 758 C CA . SER A 1 92 ? 4.682 -0.737 -10.777 1.00 83.56 92 SER A CA 1
ATOM 759 C C . SER A 1 92 ? 6.064 -0.093 -10.840 1.00 83.56 92 SER A C 1
ATOM 761 O O . SER A 1 92 ? 6.201 1.111 -10.618 1.00 83.56 92 SER A O 1
ATOM 763 N N . SER A 1 93 ? 7.098 -0.872 -11.137 1.00 80.12 93 SER A N 1
ATOM 764 C CA . SER A 1 93 ? 8.466 -0.377 -11.298 1.00 80.12 93 SER A CA 1
ATOM 765 C C . SER A 1 93 ? 8.534 0.721 -12.368 1.00 80.12 93 SER A C 1
ATOM 767 O O . SER A 1 93 ? 7.817 0.700 -13.365 1.00 80.12 93 SER A O 1
ATOM 769 N N . LYS A 1 94 ? 9.375 1.736 -12.137 1.00 82.88 94 LYS A N 1
ATOM 770 C CA . LYS A 1 94 ? 9.765 2.719 -13.168 1.00 82.88 94 LYS A CA 1
ATOM 771 C C . LYS A 1 94 ? 10.921 2.222 -14.037 1.00 82.88 94 LYS A C 1
ATOM 773 O O . LYS A 1 94 ? 11.251 2.859 -15.034 1.00 82.88 94 LYS A O 1
ATOM 778 N N . ASN A 1 95 ? 11.579 1.148 -13.610 1.00 82.31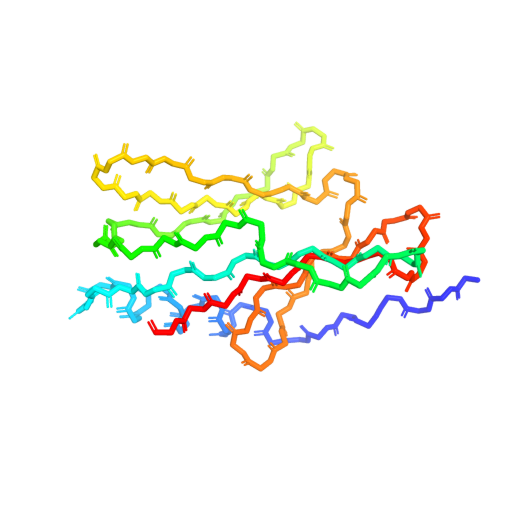 95 ASN A N 1
ATOM 779 C CA . ASN A 1 95 ? 12.792 0.636 -14.237 1.00 82.31 95 ASN A CA 1
ATOM 780 C C . ASN A 1 95 ? 12.499 -0.524 -15.198 1.00 82.31 95 ASN A C 1
ATOM 782 O O . ASN A 1 95 ? 13.336 -0.814 -16.050 1.00 82.31 95 ASN A O 1
ATOM 786 N N . ASP A 1 96 ? 11.333 -1.161 -15.071 1.00 80.62 96 ASP A N 1
ATOM 787 C CA . ASP A 1 96 ? 10.886 -2.285 -15.888 1.00 80.62 96 ASP A CA 1
ATOM 788 C C . ASP A 1 96 ? 9.352 -2.405 -15.859 1.00 80.62 96 ASP A C 1
ATOM 790 O O . ASP A 1 96 ? 8.701 -1.908 -14.939 1.00 80.62 96 ASP A O 1
ATOM 794 N N . ASP A 1 97 ? 8.785 -3.062 -16.871 1.00 77.69 97 ASP A N 1
ATOM 795 C CA . ASP A 1 97 ? 7.332 -3.170 -17.060 1.00 77.69 97 ASP A CA 1
ATOM 796 C C . ASP A 1 97 ? 6.726 -4.421 -16.386 1.00 77.69 97 ASP A C 1
ATOM 798 O O . ASP A 1 97 ? 5.519 -4.651 -16.478 1.00 77.69 97 ASP A O 1
ATOM 802 N N . GLU A 1 98 ? 7.544 -5.240 -15.718 1.00 75.81 98 GLU A N 1
ATOM 803 C CA . GLU A 1 98 ? 7.167 -6.589 -15.264 1.00 75.81 98 GLU A CA 1
ATOM 804 C C . GLU A 1 98 ? 7.193 -6.755 -13.738 1.00 75.81 98 GLU A C 1
ATOM 806 O O . GLU A 1 98 ? 6.670 -7.732 -13.204 1.00 75.81 98 GLU A O 1
ATOM 811 N N . THR A 1 99 ? 7.746 -5.780 -13.019 1.00 78.75 99 THR A N 1
ATOM 812 C CA . THR A 1 99 ? 7.812 -5.764 -11.560 1.00 78.75 99 THR A CA 1
ATOM 813 C C . THR A 1 99 ? 6.730 -4.863 -10.989 1.00 78.75 99 THR A C 1
ATOM 815 O O . THR A 1 99 ? 6.671 -3.664 -11.282 1.00 78.75 99 THR A O 1
ATOM 818 N N . PHE A 1 100 ? 5.890 -5.412 -10.116 1.00 82.69 100 PHE A N 1
ATOM 819 C CA . PHE A 1 100 ? 4.872 -4.638 -9.415 1.00 82.69 100 PHE A CA 1
ATOM 820 C C . PHE A 1 100 ? 4.575 -5.186 -8.018 1.00 82.69 100 PHE A C 1
ATOM 822 O O . PHE A 1 100 ? 4.756 -6.365 -7.725 1.00 82.69 100 PHE A O 1
ATOM 829 N N . CYS A 1 101 ? 4.119 -4.298 -7.142 1.00 79.12 101 CYS A N 1
ATOM 830 C CA . CYS A 1 101 ? 3.650 -4.604 -5.800 1.00 79.12 101 CYS A CA 1
ATOM 831 C C . CYS A 1 101 ? 2.153 -4.303 -5.718 1.00 79.12 101 CYS A C 1
ATOM 833 O O . CYS A 1 101 ? 1.731 -3.220 -6.125 1.00 79.12 101 CYS A O 1
ATOM 835 N N . ILE A 1 102 ? 1.363 -5.243 -5.208 1.00 82.00 102 ILE A N 1
ATOM 836 C CA . ILE A 1 102 ? -0.080 -5.084 -5.003 1.00 82.00 102 ILE A CA 1
ATOM 837 C C . ILE A 1 102 ? -0.357 -5.075 -3.504 1.00 82.00 102 ILE A C 1
ATOM 839 O O . ILE A 1 102 ? 0.108 -5.952 -2.783 1.00 82.00 102 ILE A O 1
ATOM 843 N N . ILE A 1 103 ? -1.117 -4.085 -3.046 1.00 78.25 103 ILE A N 1
ATOM 844 C CA . ILE A 1 103 ? -1.615 -3.973 -1.678 1.00 78.25 103 ILE A CA 1
ATOM 845 C C . ILE A 1 103 ? -3.134 -4.094 -1.728 1.00 78.25 103 ILE A C 1
ATOM 847 O O . ILE A 1 103 ? -3.816 -3.165 -2.173 1.00 78.25 103 ILE A O 1
ATOM 851 N N . SER A 1 104 ? -3.643 -5.215 -1.234 1.00 80.12 104 SER A N 1
ATOM 852 C CA . SER A 1 104 ? -5.071 -5.487 -1.109 1.00 80.12 104 SER A CA 1
ATOM 853 C C . SER A 1 104 ? -5.547 -5.279 0.319 1.00 80.12 104 SER A C 1
ATOM 855 O O . SER A 1 104 ? -4.871 -5.668 1.273 1.00 80.12 104 SER A O 1
ATOM 857 N N . PHE A 1 105 ? -6.739 -4.700 0.456 1.00 74.44 105 PHE A N 1
ATOM 858 C CA . PHE A 1 105 ? -7.430 -4.517 1.731 1.00 74.44 105 PHE A CA 1
ATOM 859 C C . PHE A 1 105 ? -8.687 -5.395 1.735 1.00 74.44 105 PHE A C 1
ATOM 861 O O . PHE A 1 105 ? -9.638 -5.114 1.005 1.00 74.44 105 PHE A O 1
ATOM 868 N N . ILE A 1 106 ? -8.669 -6.467 2.529 1.00 74.06 106 ILE A N 1
ATOM 869 C CA . ILE A 1 106 ? -9.680 -7.539 2.558 1.00 74.06 106 ILE A CA 1
ATOM 870 C C . ILE A 1 106 ? -10.453 -7.510 3.880 1.00 74.06 106 ILE A C 1
ATOM 872 O O . ILE A 1 106 ? -9.819 -7.276 4.937 1.00 74.06 106 ILE A O 1
#